Protein AF-A0A950J4T5-F1 (afdb_monomer_lite)

Secondary structure (DSSP, 8-state):
-TTS-EEEE------HHHHHHHHHTT--HHHHHHH------------HHHHHHHHHHHHHHHSS-----EEEESSS-EEEEETTEEEEPPP---TT--

Sequence (98 aa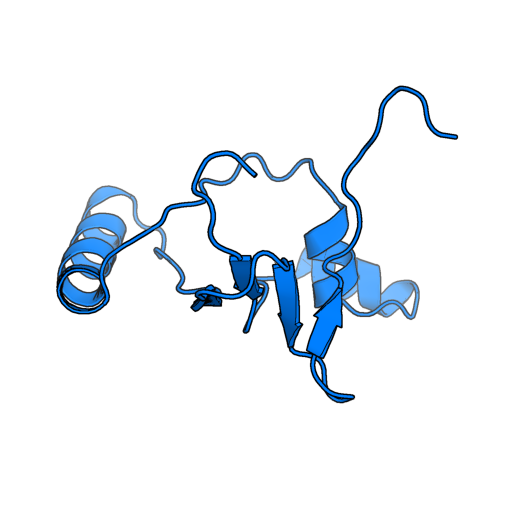):
AASGCGALVEEVPVAQSARALAESRGEDPARFAAAAGEDFELLAAIAPRAFSYLSGRFRKRFGRPLLRVGLFRREAAVAMKTAKGEEPLPAGWDHLKN

Structure (mmCIF, N/CA/C/O backbone):
data_AF-A0A950J4T5-F1
#
_entry.id   AF-A0A950J4T5-F1
#
loop_
_atom_site.group_PDB
_atom_site.id
_atom_site.type_symbol
_atom_site.label_atom_id
_atom_site.label_alt_id
_atom_site.label_comp_id
_atom_site.label_asym_id
_atom_site.label_entity_id
_atom_site.label_seq_id
_atom_site.pdbx_PDB_ins_code
_atom_site.Cartn_x
_atom_site.Cartn_y
_atom_site.Cartn_z
_atom_site.occupancy
_atom_site.B_iso_or_equiv
_atom_site.auth_seq_id
_atom_site.auth_comp_id
_atom_site.auth_asym_id
_atom_site.auth_atom_id
_atom_site.pdbx_PDB_model_num
ATOM 1 N N . ALA A 1 1 ? 16.266 -6.945 -6.056 1.00 64.75 1 ALA A N 1
ATOM 2 C CA . ALA A 1 1 ? 14.799 -7.026 -6.239 1.00 64.75 1 ALA A CA 1
ATOM 3 C C . ALA A 1 1 ? 14.477 -8.094 -7.282 1.00 64.75 1 ALA A C 1
ATOM 5 O O . ALA A 1 1 ? 15.185 -8.149 -8.279 1.00 64.75 1 ALA A O 1
ATOM 6 N N . ALA A 1 2 ? 13.451 -8.927 -7.069 1.00 83.12 2 ALA A N 1
ATOM 7 C CA . ALA A 1 2 ? 13.144 -10.073 -7.940 1.00 83.12 2 ALA A CA 1
ATOM 8 C C . ALA A 1 2 ? 12.650 -9.688 -9.352 1.00 83.12 2 ALA A C 1
ATOM 10 O O . ALA A 1 2 ? 12.935 -10.399 -10.309 1.00 83.12 2 ALA A O 1
ATOM 11 N N . SER A 1 3 ? 11.949 -8.556 -9.496 1.00 87.75 3 SER A N 1
ATOM 12 C CA . SER A 1 3 ? 11.342 -8.125 -10.771 1.00 87.75 3 SER A CA 1
ATOM 13 C C . SER A 1 3 ? 12.107 -7.013 -11.501 1.00 87.75 3 SER A C 1
ATOM 15 O O . SER A 1 3 ? 11.665 -6.565 -12.553 1.00 87.75 3 SER A O 1
ATOM 17 N N . GLY A 1 4 ? 13.222 -6.523 -10.947 1.00 92.56 4 GLY A N 1
ATOM 18 C CA . GLY A 1 4 ? 14.017 -5.448 -11.564 1.00 92.56 4 GLY A CA 1
ATOM 19 C C . GLY A 1 4 ? 13.333 -4.073 -11.656 1.00 92.56 4 GLY A C 1
ATOM 20 O O . GLY A 1 4 ? 13.851 -3.192 -12.330 1.00 92.56 4 GLY A O 1
ATOM 21 N N . CYS A 1 5 ? 12.194 -3.878 -10.989 1.00 94.50 5 CYS A N 1
ATOM 22 C CA . CYS A 1 5 ? 11.447 -2.621 -10.937 1.00 94.50 5 CYS A CA 1
ATOM 23 C C . CYS A 1 5 ? 11.305 -2.127 -9.493 1.00 94.50 5 CYS A C 1
ATOM 25 O O . CYS A 1 5 ?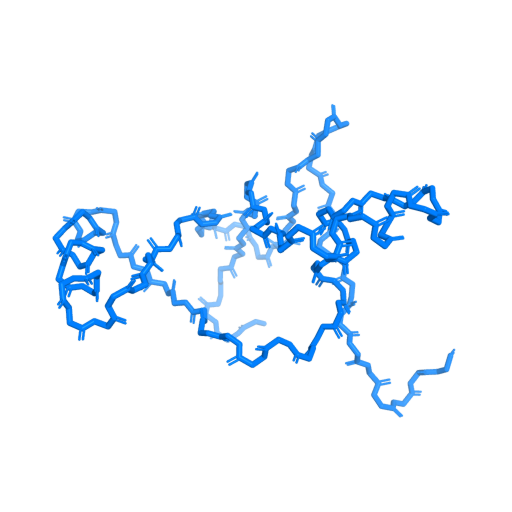 11.379 -2.920 -8.551 1.00 94.50 5 CYS A O 1
ATOM 27 N N . GLY A 1 6 ? 11.050 -0.834 -9.325 1.00 95.94 6 GLY A N 1
ATOM 28 C CA . GLY A 1 6 ? 10.619 -0.254 -8.057 1.00 95.94 6 GLY A CA 1
ATOM 29 C C . GLY A 1 6 ? 9.132 0.070 -8.060 1.00 95.94 6 GLY A C 1
ATOM 30 O O . GLY A 1 6 ? 8.394 -0.277 -8.987 1.00 95.94 6 GLY A O 1
ATOM 31 N N . ALA A 1 7 ? 8.685 0.746 -7.008 1.00 96.81 7 ALA A N 1
ATOM 32 C CA . ALA A 1 7 ? 7.287 1.114 -6.835 1.00 96.81 7 ALA A CA 1
ATOM 33 C C . ALA A 1 7 ? 7.136 2.446 -6.094 1.00 96.81 7 ALA A C 1
ATOM 35 O O . ALA A 1 7 ? 8.005 2.858 -5.320 1.00 96.81 7 ALA A O 1
ATOM 36 N N . LEU A 1 8 ? 6.027 3.125 -6.356 1.00 97.25 8 LEU A N 1
ATOM 37 C CA . LEU A 1 8 ? 5.543 4.240 -5.556 1.00 97.25 8 LEU A CA 1
ATOM 38 C C . LEU A 1 8 ? 4.249 3.802 -4.877 1.00 97.25 8 LEU A C 1
ATOM 40 O O . LEU A 1 8 ? 3.269 3.510 -5.563 1.00 97.25 8 LEU A O 1
ATOM 44 N N . VAL A 1 9 ? 4.258 3.755 -3.548 1.00 97.06 9 VAL A N 1
ATOM 45 C CA . VAL A 1 9 ? 3.057 3.595 -2.726 1.00 97.06 9 VAL A CA 1
ATOM 46 C C . VAL A 1 9 ? 2.427 4.974 -2.574 1.00 97.06 9 VAL A C 1
ATOM 48 O O . VAL A 1 9 ? 3.006 5.862 -1.955 1.00 97.06 9 VAL A O 1
ATOM 51 N N . GLU A 1 10 ? 1.274 5.178 -3.198 1.00 96.75 10 GLU A N 1
ATOM 52 C CA . GLU A 1 10 ? 0.569 6.464 -3.193 1.00 96.75 10 GLU A CA 1
ATOM 53 C C . GLU A 1 10 ? -0.396 6.582 -2.014 1.00 96.75 10 GLU A C 1
ATOM 55 O O . GLU A 1 10 ? -0.624 7.682 -1.520 1.00 96.75 10 GLU A O 1
ATOM 60 N N . GLU A 1 11 ? -0.957 5.453 -1.580 1.00 95.12 11 GLU A N 1
ATOM 61 C CA . GLU A 1 11 ? -1.928 5.382 -0.496 1.00 95.12 11 GLU A CA 1
ATOM 62 C C . GLU A 1 11 ? -1.764 4.056 0.250 1.00 95.12 11 GLU A C 1
ATOM 64 O O . GLU A 1 11 ? -1.748 2.988 -0.363 1.00 95.12 11 GLU A O 1
ATOM 69 N N . VAL A 1 12 ? -1.664 4.124 1.578 1.00 94.38 12 VAL A N 1
ATOM 70 C CA . VAL A 1 12 ? -1.683 2.950 2.457 1.00 94.38 12 VAL A CA 1
ATOM 71 C C . VAL A 1 12 ? -3.075 2.868 3.081 1.00 94.38 12 VAL A C 1
ATOM 73 O O . VAL A 1 12 ? -3.447 3.773 3.831 1.00 94.38 12 VAL A O 1
ATOM 76 N N . PRO A 1 13 ? -3.872 1.825 2.796 1.00 94.62 13 PRO A N 1
ATOM 77 C CA . PRO A 1 13 ? -5.139 1.615 3.480 1.00 94.62 13 PRO A CA 1
ATOM 78 C C . PRO A 1 13 ? -4.888 1.345 4.963 1.00 94.62 13 PRO A C 1
ATOM 80 O O . PRO A 1 13 ? -4.174 0.411 5.311 1.00 94.62 13 PRO A O 1
ATOM 83 N N . VAL A 1 14 ? -5.491 2.149 5.838 1.00 94.88 14 VAL A N 1
ATOM 84 C CA . VAL A 1 14 ? -5.332 2.009 7.292 1.00 94.88 14 VAL A CA 1
ATOM 85 C C . VAL A 1 14 ? -6.684 1.701 7.918 1.00 94.88 14 VAL A C 1
ATOM 87 O O . VAL A 1 14 ? -7.633 2.476 7.770 1.00 94.88 14 VAL A O 1
ATOM 90 N N . ALA A 1 15 ? -6.773 0.581 8.636 1.00 93.38 15 ALA A N 1
ATOM 91 C CA . ALA A 1 15 ? -7.948 0.253 9.434 1.00 93.38 15 ALA A CA 1
ATOM 92 C C . ALA A 1 15 ? -8.199 1.337 10.498 1.00 93.38 15 ALA A C 1
ATOM 94 O O . ALA A 1 15 ? -7.259 1.903 11.055 1.00 93.38 15 ALA A O 1
ATOM 95 N N . GLN A 1 16 ? -9.464 1.614 10.824 1.00 95.75 16 GLN A N 1
ATOM 96 C CA . GLN A 1 16 ? -9.812 2.676 11.777 1.00 95.75 16 GLN A CA 1
ATOM 97 C C . GLN A 1 16 ? -9.150 2.481 13.152 1.00 95.75 16 GLN A C 1
ATOM 99 O O . GLN A 1 16 ? -8.705 3.450 13.760 1.00 95.75 16 GLN A O 1
ATOM 104 N N . SER A 1 17 ? -9.042 1.237 13.622 1.00 95.06 17 SER A N 1
ATOM 105 C CA . SER A 1 17 ? -8.358 0.895 14.873 1.00 95.06 17 SER A CA 1
ATOM 106 C C . SER A 1 17 ? -6.859 1.203 14.824 1.00 95.06 17 SER A C 1
ATOM 108 O O . SER A 1 17 ? -6.336 1.819 15.748 1.00 95.06 17 SER A O 1
ATOM 110 N N . ALA A 1 18 ? -6.177 0.831 13.737 1.00 94.88 18 ALA A N 1
ATOM 111 C CA . ALA A 1 18 ? -4.759 1.129 13.532 1.00 94.88 18 ALA A CA 1
ATOM 112 C C . ALA A 1 18 ? -4.510 2.641 13.433 1.00 94.88 18 ALA A C 1
ATOM 114 O O . ALA A 1 18 ? -3.555 3.150 14.013 1.00 94.88 18 ALA A O 1
ATOM 115 N N . ARG A 1 19 ? -5.416 3.372 12.772 1.00 97.06 19 ARG A N 1
ATOM 116 C CA . ARG A 1 19 ? -5.384 4.836 12.716 1.00 97.06 19 ARG A CA 1
ATOM 117 C C . ARG A 1 19 ? -5.499 5.456 14.105 1.00 97.06 19 ARG A C 1
ATOM 119 O O . ARG A 1 19 ? -4.641 6.249 14.471 1.00 97.06 19 ARG A O 1
ATOM 126 N N . ALA A 1 20 ? -6.512 5.065 14.876 1.00 97.44 20 ALA A N 1
ATOM 127 C CA . ALA A 1 20 ? -6.716 5.581 16.227 1.00 97.44 20 ALA A CA 1
ATOM 128 C C . ALA A 1 20 ? -5.511 5.293 17.137 1.00 97.44 20 ALA A C 1
ATOM 130 O O . ALA A 1 20 ? -5.108 6.147 17.924 1.00 97.44 20 ALA A O 1
ATOM 131 N N . LEU A 1 21 ? -4.902 4.109 17.003 1.00 96.06 21 LEU A N 1
ATOM 132 C CA . LEU A 1 21 ? -3.701 3.750 17.750 1.00 96.06 21 LEU A CA 1
ATOM 133 C C . LEU A 1 21 ? -2.499 4.620 17.358 1.00 96.06 21 LEU A C 1
ATOM 135 O O . LEU A 1 21 ? -1.856 5.172 18.248 1.00 96.06 21 LEU A O 1
ATOM 139 N N . ALA A 1 22 ? -2.220 4.775 16.062 1.00 95.81 22 ALA A N 1
ATOM 140 C CA . ALA A 1 22 ? -1.131 5.622 15.579 1.00 95.81 22 ALA A CA 1
ATOM 141 C C . ALA A 1 22 ? -1.309 7.079 16.038 1.00 95.81 22 ALA A C 1
ATOM 143 O O . ALA A 1 22 ? -0.400 7.666 16.622 1.00 95.81 22 ALA A O 1
ATOM 144 N N . GLU A 1 23 ? -2.516 7.627 15.885 1.00 96.94 23 GLU A N 1
ATOM 145 C CA . GLU A 1 23 ? -2.852 8.987 16.317 1.00 96.94 23 GLU A CA 1
ATOM 146 C C . GLU A 1 23 ? -2.696 9.159 17.837 1.00 96.94 23 GLU A C 1
ATOM 148 O O . GLU A 1 23 ? -2.126 10.155 18.281 1.00 96.94 23 GLU A O 1
ATOM 153 N N . SER A 1 24 ? -3.098 8.167 18.645 1.00 97.44 24 SER A N 1
ATOM 154 C CA . SER A 1 24 ? -2.906 8.202 20.107 1.00 97.44 24 SER A CA 1
ATOM 155 C C . SER A 1 24 ? -1.435 8.220 20.542 1.00 97.44 24 SER A C 1
ATOM 157 O O . SER A 1 24 ? -1.130 8.618 21.665 1.00 97.44 24 SER A O 1
ATOM 159 N N . ARG A 1 25 ? -0.523 7.808 19.653 1.00 96.06 25 ARG A N 1
ATOM 160 C CA . ARG A 1 25 ? 0.932 7.807 19.856 1.00 96.06 25 ARG A CA 1
ATOM 161 C C . ARG A 1 25 ? 1.629 8.995 19.186 1.00 96.06 25 ARG A C 1
ATOM 163 O O . ARG A 1 25 ? 2.841 9.133 19.315 1.00 96.06 25 ARG A O 1
ATOM 170 N N . GLY A 1 26 ? 0.884 9.856 18.488 1.00 96.25 26 GLY A N 1
ATOM 171 C CA . GLY A 1 26 ? 1.449 10.954 17.699 1.00 96.25 26 GLY A CA 1
ATOM 172 C C . GLY A 1 26 ? 2.203 10.485 16.448 1.00 96.25 26 GLY A C 1
ATOM 173 O O . GLY A 1 26 ? 3.060 11.208 15.943 1.00 96.25 26 GLY A O 1
ATOM 174 N N . GLU A 1 27 ? 1.914 9.279 15.960 1.00 93.88 27 GLU A N 1
ATOM 175 C CA . GLU A 1 27 ? 2.540 8.683 14.781 1.00 93.88 27 GLU A CA 1
ATOM 176 C C . GLU A 1 27 ? 1.701 8.923 13.516 1.00 93.88 27 GLU A C 1
ATOM 178 O O . GLU A 1 27 ? 0.480 9.078 13.573 1.00 93.88 27 GLU A O 1
ATOM 183 N N . ASP A 1 28 ? 2.350 8.917 12.347 1.00 92.94 28 ASP A N 1
ATOM 184 C CA . ASP A 1 28 ? 1.643 8.947 11.064 1.00 92.94 28 ASP A CA 1
ATOM 185 C C . ASP A 1 28 ? 0.976 7.582 10.786 1.00 92.94 28 ASP A C 1
ATOM 187 O O . ASP A 1 28 ? 1.682 6.569 10.708 1.00 92.94 28 ASP A O 1
ATOM 191 N N . PRO A 1 29 ? -0.357 7.519 10.584 1.00 94.88 29 PRO A N 1
ATOM 192 C CA . PRO A 1 29 ? -1.059 6.250 10.400 1.00 94.88 29 PRO A CA 1
ATOM 193 C C . PRO A 1 29 ? -0.596 5.429 9.191 1.00 94.88 29 PRO A C 1
ATOM 195 O O . PRO A 1 29 ? -0.607 4.199 9.252 1.00 94.88 29 PRO A O 1
ATOM 198 N N . ALA A 1 30 ? -0.204 6.078 8.090 1.00 93.56 30 ALA A N 1
ATOM 199 C CA . ALA A 1 30 ? 0.223 5.378 6.880 1.00 93.56 30 ALA A CA 1
ATOM 200 C C . ALA A 1 30 ? 1.609 4.747 7.066 1.00 93.56 30 ALA A C 1
ATOM 202 O O . ALA A 1 30 ? 1.818 3.598 6.673 1.00 93.56 30 ALA A O 1
ATOM 203 N N . ARG A 1 31 ? 2.540 5.456 7.719 1.00 92.19 31 ARG A N 1
ATOM 204 C CA . ARG A 1 31 ? 3.846 4.898 8.098 1.00 92.19 31 ARG A CA 1
ATOM 205 C C . ARG A 1 31 ? 3.713 3.773 9.113 1.00 92.19 31 ARG A C 1
ATOM 207 O O . ARG A 1 31 ? 4.379 2.757 8.945 1.00 92.19 31 ARG A O 1
ATOM 214 N N . PHE A 1 32 ? 2.855 3.949 10.119 1.00 92.06 32 PHE A N 1
ATOM 215 C CA . PHE A 1 32 ? 2.581 2.927 11.127 1.00 92.06 32 PHE A CA 1
ATOM 216 C C . PHE A 1 32 ? 2.098 1.626 10.470 1.00 92.06 32 PHE A C 1
ATOM 218 O O . PHE A 1 32 ? 2.690 0.570 10.677 1.00 92.06 32 PHE A O 1
ATOM 225 N N . ALA A 1 33 ? 1.086 1.711 9.599 1.00 92.75 33 ALA A N 1
ATOM 226 C CA . ALA A 1 33 ? 0.550 0.547 8.895 1.00 92.75 33 ALA A CA 1
ATOM 227 C C . ALA A 1 33 ? 1.575 -0.100 7.946 1.00 92.75 33 ALA A C 1
ATOM 229 O O . ALA A 1 33 ? 1.686 -1.320 7.894 1.00 92.75 33 ALA A O 1
ATOM 230 N N . ALA A 1 34 ? 2.374 0.694 7.230 1.00 92.00 34 ALA A N 1
ATOM 231 C CA . ALA A 1 34 ? 3.372 0.156 6.303 1.00 92.00 34 ALA A CA 1
ATOM 232 C C . ALA A 1 34 ? 4.534 -0.593 6.985 1.00 92.00 34 ALA A C 1
ATOM 234 O O . ALA A 1 34 ? 5.244 -1.331 6.303 1.00 92.00 34 ALA A O 1
ATOM 235 N N . ALA A 1 35 ? 4.739 -0.406 8.293 1.00 89.56 35 ALA A N 1
ATOM 236 C CA . ALA A 1 35 ? 5.813 -1.041 9.059 1.00 89.56 35 ALA A CA 1
ATOM 237 C C . ALA A 1 35 ? 5.359 -2.253 9.901 1.00 89.56 35 ALA A C 1
ATOM 239 O O . ALA A 1 35 ? 6.209 -2.998 10.380 1.00 89.56 35 ALA A O 1
ATOM 240 N N . ALA A 1 36 ? 4.050 -2.462 10.093 1.00 80.75 36 ALA A N 1
ATOM 241 C CA . ALA A 1 36 ? 3.519 -3.403 11.087 1.00 80.75 36 ALA A CA 1
ATOM 242 C C . ALA A 1 36 ? 3.754 -4.892 10.753 1.00 80.75 36 ALA A C 1
ATOM 244 O O . ALA A 1 36 ? 3.968 -5.692 11.656 1.00 80.75 36 ALA A O 1
ATOM 245 N N . GLY A 1 37 ? 3.742 -5.274 9.469 1.00 78.75 37 GLY A N 1
ATOM 246 C CA . GLY A 1 37 ? 4.171 -6.599 8.985 1.00 78.75 37 GLY A CA 1
ATOM 247 C C . GLY A 1 37 ? 3.242 -7.799 9.253 1.00 78.75 37 GLY A C 1
ATOM 248 O O . GLY A 1 37 ? 3.440 -8.840 8.629 1.00 78.75 37 GLY A O 1
ATOM 249 N N . GLU A 1 38 ? 2.220 -7.674 10.106 1.00 83.69 38 GLU A N 1
ATOM 250 C CA . GLU A 1 38 ? 1.382 -8.797 10.585 1.00 83.69 38 GLU A CA 1
ATOM 251 C C . GLU A 1 38 ? -0.067 -8.803 10.050 1.00 83.69 38 GLU A C 1
ATOM 253 O O . GLU A 1 38 ? -0.938 -9.476 10.597 1.00 83.69 38 GLU A O 1
ATOM 258 N N . ASP A 1 39 ? -0.354 -8.081 8.964 1.00 84.62 39 ASP A N 1
ATOM 259 C CA . ASP A 1 39 ? -1.723 -7.972 8.429 1.00 84.62 39 ASP A CA 1
ATOM 260 C C . ASP A 1 39 ? -2.188 -9.216 7.641 1.00 84.62 39 ASP A C 1
ATOM 262 O O . ASP A 1 39 ? -3.386 -9.418 7.445 1.00 84.62 39 ASP A O 1
ATOM 266 N N . PHE A 1 40 ? -1.253 -10.050 7.162 1.00 87.12 40 PHE A N 1
ATOM 267 C CA . PHE A 1 40 ? -1.511 -11.223 6.300 1.00 87.12 40 PHE A CA 1
ATOM 268 C C . PHE A 1 40 ? -2.387 -10.932 5.060 1.00 87.12 40 PHE A C 1
ATOM 270 O O . PHE A 1 40 ? -3.049 -11.823 4.521 1.00 87.12 40 PHE A O 1
ATOM 277 N N . GLU A 1 41 ? -2.381 -9.688 4.578 1.00 92.06 41 GLU A N 1
ATOM 278 C CA . GLU A 1 41 ? -3.122 -9.270 3.387 1.00 92.06 41 GLU A CA 1
ATOM 279 C C . GLU A 1 41 ? -2.378 -9.620 2.087 1.00 92.06 41 GLU A C 1
ATOM 281 O O . GLU A 1 41 ? -1.159 -9.801 2.042 1.00 92.06 41 GLU A O 1
ATOM 286 N N . LEU A 1 42 ? -3.128 -9.692 0.985 1.00 93.81 42 LEU A N 1
ATOM 287 C CA . LEU A 1 42 ? -2.564 -9.935 -0.343 1.00 93.81 42 LEU A CA 1
ATOM 288 C C . LEU A 1 42 ? -2.071 -8.633 -0.987 1.00 93.81 42 LEU A C 1
ATOM 290 O O . LEU A 1 42 ? -2.805 -7.647 -1.054 1.00 93.81 42 LEU A O 1
ATOM 294 N N . LEU A 1 43 ? -0.880 -8.676 -1.589 1.00 94.75 43 LEU A N 1
ATOM 295 C CA . LEU A 1 43 ? -0.359 -7.628 -2.468 1.00 94.75 43 LEU A CA 1
ATOM 296 C C . LEU A 1 43 ? -0.156 -8.188 -3.881 1.00 94.75 43 LEU A C 1
ATOM 298 O O . LEU A 1 43 ? 0.459 -9.238 -4.056 1.00 94.75 43 LEU A O 1
ATOM 302 N N . ALA A 1 44 ? -0.667 -7.492 -4.899 1.00 96.06 44 ALA A N 1
ATOM 303 C CA . ALA A 1 44 ? -0.620 -7.963 -6.282 1.00 96.06 44 ALA A CA 1
ATOM 304 C C . ALA A 1 44 ? -0.288 -6.847 -7.281 1.00 96.06 44 ALA A C 1
ATOM 306 O O . ALA A 1 44 ? -0.752 -5.713 -7.157 1.00 96.06 44 ALA A O 1
ATOM 307 N N . ALA A 1 45 ? 0.465 -7.203 -8.3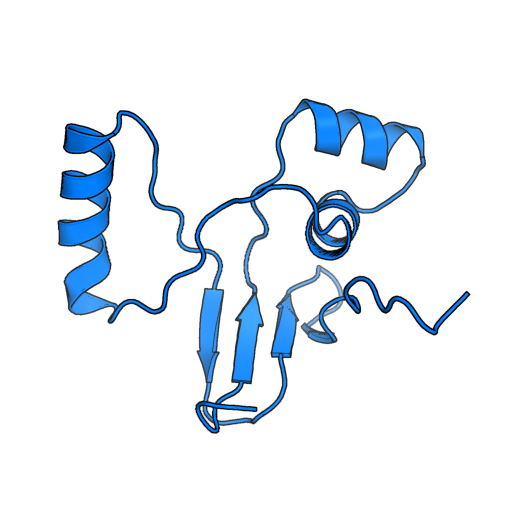23 1.00 97.06 45 ALA A N 1
ATOM 308 C CA . ALA A 1 45 ? 0.718 -6.354 -9.480 1.00 97.06 45 ALA A CA 1
ATOM 309 C C . ALA A 1 45 ? -0.339 -6.606 -10.563 1.00 97.06 45 ALA A C 1
ATOM 311 O O . ALA A 1 45 ? -0.492 -7.730 -11.038 1.00 97.06 45 ALA A O 1
ATOM 312 N N . ILE A 1 46 ? -1.070 -5.564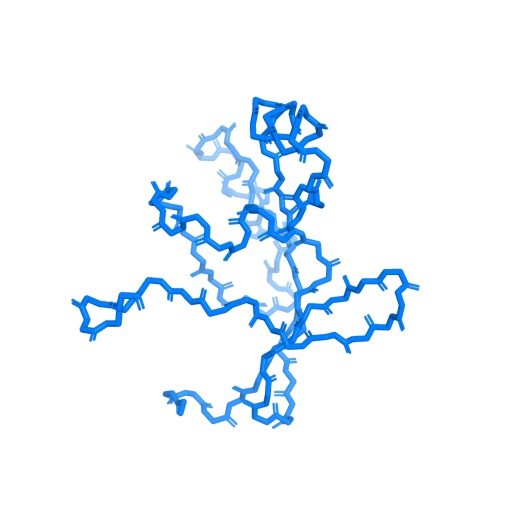 -10.967 1.00 97.88 46 ILE A N 1
ATOM 313 C CA . ILE A 1 46 ? -2.159 -5.670 -11.948 1.00 97.88 46 ILE A CA 1
ATOM 314 C C . ILE A 1 46 ? -1.995 -4.589 -13.015 1.00 97.88 46 ILE A C 1
ATOM 316 O O . ILE A 1 46 ? -1.817 -3.413 -12.704 1.00 97.88 46 ILE A O 1
ATOM 320 N N . ALA A 1 47 ? -2.094 -4.978 -14.289 1.00 97.56 47 ALA A N 1
ATOM 321 C CA . ALA A 1 47 ? -2.073 -4.027 -15.396 1.00 97.56 47 ALA A CA 1
ATOM 322 C C . ALA A 1 47 ? -3.257 -3.040 -15.289 1.00 97.56 47 ALA A C 1
ATOM 324 O O . ALA A 1 47 ? -4.388 -3.494 -15.087 1.00 97.56 47 ALA A O 1
ATOM 325 N N . PRO A 1 48 ? -3.064 -1.723 -15.516 1.00 96.62 48 PRO A N 1
ATOM 326 C CA . PRO A 1 48 ? -4.125 -0.723 -15.346 1.00 96.62 48 PRO A CA 1
ATOM 327 C C . PRO A 1 48 ? -5.419 -1.057 -16.102 1.00 96.62 48 PRO A C 1
ATOM 329 O O . PRO A 1 48 ? -6.509 -0.983 -15.539 1.00 96.62 48 PRO A O 1
ATOM 332 N N . ARG A 1 49 ? -5.293 -1.545 -17.345 1.00 97.56 49 ARG A N 1
ATOM 333 C CA . ARG A 1 49 ? -6.425 -1.964 -18.193 1.00 97.56 49 ARG A CA 1
ATOM 334 C C . ARG A 1 49 ? -7.269 -3.105 -17.610 1.00 97.56 49 ARG A C 1
ATOM 336 O O . ARG A 1 49 ? -8.427 -3.249 -17.978 1.00 97.56 49 ARG A O 1
ATOM 343 N N . ALA A 1 50 ? -6.698 -3.927 -16.728 1.00 98.12 50 ALA A N 1
ATOM 344 C CA . ALA A 1 50 ? -7.375 -5.067 -16.114 1.00 98.12 50 ALA A CA 1
ATOM 345 C C . ALA A 1 50 ? -7.944 -4.744 -14.723 1.00 98.12 50 ALA A C 1
ATOM 347 O O . ALA A 1 50 ? -8.811 -5.471 -14.237 1.00 98.12 50 ALA A O 1
ATOM 348 N N . PHE A 1 51 ? -7.482 -3.666 -14.080 1.00 97.81 51 PHE A N 1
ATOM 349 C CA . PHE A 1 51 ? -7.793 -3.391 -12.679 1.00 97.81 51 PHE A CA 1
ATOM 350 C C . PHE A 1 51 ? -9.290 -3.191 -12.430 1.00 97.81 51 PHE A C 1
ATOM 352 O O . PHE A 1 51 ? -9.836 -3.818 -11.530 1.00 97.81 51 PHE A O 1
ATOM 359 N N . SER A 1 52 ? -9.970 -2.380 -13.250 1.00 97.06 52 SER A N 1
ATOM 360 C CA . SER A 1 52 ? -11.410 -2.107 -13.088 1.00 97.06 52 SER A CA 1
ATOM 361 C C . SER A 1 52 ? -12.259 -3.383 -13.168 1.00 97.06 52 SER A C 1
ATOM 363 O O . SER A 1 52 ? -13.129 -3.623 -12.329 1.00 97.06 52 SER A O 1
ATOM 365 N N . TYR A 1 53 ? -11.959 -4.253 -14.136 1.00 98.06 53 TYR A N 1
ATOM 366 C CA . TYR A 1 53 ? -12.641 -5.536 -14.277 1.00 98.06 53 TYR A CA 1
ATOM 367 C C . TYR A 1 53 ? -12.378 -6.456 -13.074 1.00 98.06 53 TYR A C 1
ATOM 369 O O . TYR A 1 53 ? -13.313 -7.013 -12.490 1.00 98.06 53 TYR A O 1
ATOM 377 N N . LEU A 1 54 ? -11.109 -6.601 -12.679 1.00 98.19 54 LEU A N 1
ATOM 378 C CA . LEU A 1 54 ? -10.711 -7.495 -11.593 1.00 98.19 54 LEU A CA 1
ATOM 379 C C . LEU A 1 54 ? -11.224 -7.024 -10.233 1.00 98.19 54 LEU A C 1
ATOM 381 O O . LEU A 1 54 ? -11.724 -7.850 -9.475 1.00 98.19 54 LEU A O 1
ATOM 385 N N . SER A 1 55 ? -11.177 -5.726 -9.931 1.00 97.75 55 SER A N 1
ATOM 386 C CA . SER A 1 55 ? -11.663 -5.188 -8.657 1.00 97.75 55 SER A CA 1
ATOM 387 C C . SER A 1 55 ? -13.172 -5.389 -8.493 1.00 97.75 55 SER A C 1
ATOM 389 O O . SER A 1 55 ? -13.629 -5.812 -7.429 1.00 97.75 55 SER A O 1
ATOM 391 N N . GLY A 1 56 ? -13.950 -5.205 -9.567 1.00 98.25 56 GLY A N 1
ATOM 392 C CA . GLY A 1 56 ? -15.384 -5.494 -9.575 1.00 98.25 56 GLY A CA 1
ATOM 393 C C . GLY A 1 56 ? -15.691 -6.976 -9.342 1.00 98.25 56 GLY A C 1
ATOM 394 O O . GLY A 1 56 ? -16.569 -7.317 -8.546 1.00 98.25 56 GLY A O 1
ATOM 395 N N . ARG A 1 57 ? -14.952 -7.879 -9.999 1.00 98.19 57 ARG A N 1
ATOM 396 C CA . ARG A 1 57 ? -15.088 -9.335 -9.806 1.00 98.19 57 ARG A CA 1
ATOM 397 C C . ARG A 1 57 ? -14.667 -9.771 -8.403 1.00 98.19 57 ARG A C 1
ATOM 399 O O . ARG A 1 57 ? -15.370 -10.573 -7.795 1.00 98.19 57 ARG A O 1
ATOM 406 N N . PHE A 1 58 ? -13.565 -9.229 -7.892 1.00 98.06 58 PHE A N 1
ATOM 407 C CA . PHE A 1 58 ? -13.049 -9.508 -6.555 1.00 98.06 58 PHE A CA 1
ATOM 408 C C . PHE A 1 58 ? -14.080 -9.121 -5.492 1.00 98.06 58 PHE A C 1
ATOM 410 O O . PHE A 1 58 ? -14.477 -9.963 -4.688 1.00 98.06 58 PHE A O 1
ATOM 417 N N . ARG A 1 59 ? -14.631 -7.902 -5.575 1.00 98.06 59 ARG A N 1
ATOM 418 C CA . ARG A 1 59 ? -15.692 -7.445 -4.668 1.00 98.06 59 ARG A CA 1
ATOM 419 C C . ARG A 1 59 ? -16.928 -8.339 -4.718 1.00 98.06 59 ARG A C 1
ATOM 421 O O . ARG A 1 59 ? -17.443 -8.706 -3.669 1.00 98.06 59 ARG A O 1
ATOM 428 N N . LYS A 1 60 ? -17.388 -8.727 -5.913 1.00 98.38 60 LYS A N 1
ATOM 429 C CA . LYS A 1 60 ? -18.537 -9.640 -6.063 1.00 98.38 60 LYS A CA 1
ATOM 430 C C . LYS A 1 60 ? -18.277 -11.022 -5.455 1.00 98.38 60 LYS A C 1
ATOM 432 O O . LYS A 1 60 ? -19.199 -11.621 -4.917 1.00 98.38 60 LYS A O 1
ATOM 437 N N . ARG A 1 61 ? -17.050 -11.542 -5.561 1.00 98.19 61 ARG A N 1
ATOM 438 C CA . ARG A 1 61 ? -16.698 -12.894 -5.103 1.00 98.19 61 ARG A CA 1
ATOM 439 C C . ARG A 1 61 ? -16.431 -12.975 -3.601 1.00 98.19 61 ARG A C 1
ATOM 441 O O . ARG A 1 61 ? -16.799 -13.978 -2.995 1.00 98.19 61 ARG A O 1
ATOM 448 N N . PHE A 1 62 ? -15.759 -11.969 -3.047 1.00 97.25 62 PHE A N 1
ATOM 449 C CA . PHE A 1 62 ? -15.215 -11.997 -1.686 1.00 97.25 62 PHE A CA 1
ATOM 450 C C . PHE A 1 62 ? -15.886 -11.003 -0.734 1.00 97.25 62 PHE A C 1
ATOM 452 O O . PHE A 1 62 ? -15.585 -11.008 0.453 1.00 97.25 62 PHE A O 1
ATOM 459 N N . GLY A 1 63 ? -16.752 -10.115 -1.231 1.00 97.50 63 GLY A N 1
ATOM 460 C CA . GLY A 1 63 ? -17.403 -9.089 -0.411 1.00 97.50 63 GLY A CA 1
ATOM 461 C C . GLY A 1 63 ? -16.461 -7.991 0.103 1.00 97.50 63 GLY A C 1
ATOM 462 O O . GLY A 1 63 ? -16.901 -7.111 0.834 1.00 97.50 63 GLY A O 1
ATOM 463 N N . ARG A 1 64 ? -15.181 -8.007 -0.293 1.00 95.25 64 ARG A N 1
ATOM 464 C CA . ARG A 1 64 ? -14.142 -7.050 0.123 1.00 95.25 64 ARG A CA 1
ATOM 465 C C . ARG A 1 64 ? -13.596 -6.282 -1.088 1.00 95.25 64 ARG A C 1
ATOM 467 O O . ARG A 1 64 ? -13.593 -6.831 -2.191 1.00 95.25 64 ARG A O 1
ATOM 474 N N . PRO A 1 65 ? -13.163 -5.020 -0.934 1.00 95.94 65 PRO A N 1
ATOM 475 C CA . PRO A 1 65 ? -12.564 -4.273 -2.033 1.00 95.94 65 PRO A CA 1
ATOM 476 C C . PRO A 1 65 ? -11.157 -4.790 -2.362 1.00 95.94 65 PRO A C 1
ATOM 478 O O . PRO A 1 65 ? -10.420 -5.214 -1.479 1.00 95.94 65 PRO A O 1
ATOM 481 N N . LEU A 1 66 ? -10.777 -4.696 -3.636 1.00 97.31 66 LEU A N 1
ATOM 482 C CA . LEU A 1 66 ? -9.383 -4.767 -4.071 1.00 97.31 66 LEU A CA 1
ATOM 483 C C . LEU A 1 66 ? -8.891 -3.331 -4.266 1.00 97.31 66 LEU A C 1
ATOM 485 O O . LEU A 1 66 ? -9.393 -2.631 -5.149 1.00 97.31 66 LEU A O 1
ATOM 489 N N . LEU A 1 67 ? -7.967 -2.884 -3.419 1.00 97.06 67 LEU A N 1
ATOM 490 C CA . LEU A 1 67 ? -7.542 -1.486 -3.351 1.00 97.06 67 LEU A CA 1
ATOM 491 C C . LEU A 1 67 ? -6.309 -1.243 -4.226 1.00 97.06 67 LEU A C 1
ATOM 493 O O . LEU A 1 67 ? -5.364 -2.031 -4.229 1.00 97.06 67 LEU A O 1
ATOM 497 N N . ARG A 1 68 ? -6.313 -0.137 -4.975 1.00 97.31 68 ARG A N 1
ATOM 498 C CA . ARG A 1 68 ? -5.116 0.357 -5.661 1.00 97.31 68 ARG A CA 1
ATOM 499 C C . ARG A 1 68 ? -4.317 1.174 -4.655 1.00 97.31 68 ARG A C 1
ATOM 501 O O . ARG A 1 68 ? -4.807 2.196 -4.202 1.00 97.31 68 ARG A O 1
ATOM 508 N N . VAL A 1 69 ? -3.096 0.742 -4.369 1.00 97.19 69 VAL A N 1
ATOM 509 C CA . VAL A 1 69 ? -2.218 1.386 -3.372 1.00 97.19 69 VAL A CA 1
ATOM 510 C C . VAL A 1 69 ? -1.041 2.138 -3.996 1.00 97.19 69 VAL A C 1
ATOM 512 O O . VAL A 1 69 ? -0.295 2.825 -3.306 1.00 97.19 69 VAL A O 1
ATOM 515 N N . GLY A 1 70 ? -0.847 2.023 -5.312 1.00 97.44 70 GLY A N 1
ATOM 516 C CA . GLY A 1 70 ? 0.278 2.655 -5.988 1.00 97.44 70 GLY A CA 1
ATOM 517 C C . GLY A 1 70 ? 0.522 2.149 -7.403 1.00 97.44 70 GLY A C 1
ATOM 518 O O . GLY A 1 70 ? -0.396 1.677 -8.085 1.00 97.44 70 GLY A O 1
ATOM 519 N N . LEU A 1 71 ? 1.775 2.261 -7.841 1.00 97.56 71 LEU A N 1
ATOM 520 C CA . LEU A 1 71 ? 2.229 1.883 -9.179 1.00 97.56 71 LEU A CA 1
ATOM 521 C C . LEU A 1 71 ? 3.675 1.374 -9.183 1.00 97.56 71 LEU A C 1
ATOM 523 O O . LEU A 1 71 ? 4.481 1.739 -8.330 1.00 97.56 71 LEU A O 1
ATOM 527 N N . PHE A 1 72 ? 4.005 0.557 -10.183 1.00 97.06 72 PHE A N 1
ATOM 528 C CA . PHE A 1 72 ? 5.382 0.155 -10.474 1.00 97.06 72 PHE A CA 1
ATOM 529 C C . PHE A 1 72 ? 6.069 1.171 -11.381 1.00 97.06 72 PHE A C 1
ATOM 531 O O . PHE A 1 72 ? 5.431 1.788 -12.235 1.00 97.06 72 PHE A O 1
ATOM 538 N N . ARG A 1 73 ? 7.384 1.303 -11.218 1.00 95.06 73 ARG A N 1
ATOM 539 C CA . ARG A 1 73 ? 8.231 2.241 -11.959 1.00 95.06 73 ARG A CA 1
ATOM 540 C C . ARG A 1 73 ? 9.575 1.621 -12.317 1.00 95.06 73 ARG A C 1
ATOM 542 O O . ARG A 1 73 ? 9.952 0.570 -11.796 1.00 95.06 73 ARG A O 1
ATOM 549 N N . ARG A 1 74 ? 10.267 2.251 -13.265 1.00 93.69 74 ARG A N 1
ATOM 550 C CA . ARG A 1 74 ? 11.513 1.724 -13.834 1.00 93.69 74 ARG A CA 1
ATOM 551 C C . ARG A 1 74 ? 12.669 1.808 -12.841 1.00 93.69 74 ARG A C 1
ATOM 553 O O . ARG A 1 74 ? 13.505 0.912 -12.814 1.00 93.69 74 ARG A O 1
ATOM 560 N N . GLU A 1 75 ? 12.723 2.866 -12.042 1.00 90.69 75 GLU A N 1
ATOM 561 C CA . GLU A 1 75 ? 13.719 3.043 -10.990 1.00 90.69 75 GLU A CA 1
ATOM 562 C C . GLU A 1 75 ? 13.559 1.929 -9.958 1.00 90.69 75 GLU A C 1
ATOM 564 O O . GLU A 1 75 ? 12.449 1.673 -9.511 1.00 90.69 75 GLU A O 1
ATOM 569 N N . ALA A 1 76 ? 14.652 1.280 -9.547 1.00 82.50 76 ALA A N 1
ATOM 570 C CA . ALA A 1 76 ? 14.605 0.107 -8.665 1.00 82.50 76 ALA A CA 1
ATOM 571 C C . ALA A 1 76 ? 14.199 0.413 -7.205 1.00 82.50 76 ALA A C 1
ATOM 573 O O . ALA A 1 76 ? 14.145 -0.497 -6.378 1.00 82.50 76 ALA A O 1
ATOM 574 N N . ALA A 1 77 ? 13.932 1.678 -6.872 1.00 91.62 77 ALA A N 1
ATOM 575 C CA . ALA A 1 77 ? 13.605 2.113 -5.521 1.00 91.62 77 ALA A CA 1
ATOM 576 C C . ALA A 1 77 ? 12.110 1.953 -5.206 1.00 91.62 77 ALA A C 1
ATOM 578 O O . ALA A 1 77 ? 11.234 2.247 -6.026 1.00 91.62 77 ALA A O 1
ATOM 579 N N . VAL A 1 78 ? 11.821 1.526 -3.977 1.00 94.69 78 VAL A N 1
ATOM 580 C CA . VAL A 1 78 ? 10.468 1.526 -3.419 1.00 94.69 78 VAL A CA 1
ATOM 581 C C . VAL A 1 78 ? 10.346 2.701 -2.460 1.00 94.69 78 VAL A C 1
ATOM 583 O O . VAL A 1 78 ? 11.120 2.821 -1.512 1.00 94.69 78 VAL A O 1
ATOM 586 N N . ALA A 1 79 ? 9.379 3.571 -2.719 1.00 95.94 79 ALA A N 1
ATOM 587 C CA . ALA A 1 79 ? 9.107 4.731 -1.882 1.00 95.94 79 ALA A CA 1
ATOM 588 C C . ALA A 1 79 ? 7.603 4.932 -1.695 1.00 95.94 79 ALA A C 1
ATOM 590 O O . ALA A 1 79 ? 6.787 4.370 -2.428 1.00 95.94 79 ALA A O 1
ATOM 591 N N . MET A 1 80 ? 7.260 5.719 -0.686 1.00 96.00 80 MET A N 1
ATOM 592 C CA . MET A 1 80 ? 5.914 6.128 -0.329 1.00 96.00 80 MET A CA 1
ATOM 593 C C . MET A 1 80 ? 5.755 7.626 -0.579 1.00 96.00 80 MET A C 1
ATOM 595 O O . MET A 1 80 ? 6.663 8.413 -0.310 1.00 96.00 80 MET A O 1
ATOM 599 N N . LYS A 1 81 ? 4.588 8.027 -1.077 1.00 94.88 81 LYS A N 1
ATOM 600 C CA . LYS A 1 81 ? 4.200 9.428 -1.202 1.00 94.88 81 LYS A CA 1
ATOM 601 C C . LYS A 1 81 ? 3.760 9.967 0.160 1.00 94.88 81 LYS A C 1
ATOM 603 O O . LYS A 1 81 ? 2.856 9.419 0.783 1.00 94.88 81 LYS A O 1
ATOM 608 N N . THR A 1 82 ? 4.365 11.064 0.594 1.00 91.69 82 THR A N 1
ATOM 609 C CA . THR A 1 82 ? 4.026 11.798 1.818 1.00 91.69 82 THR A CA 1
ATOM 610 C C . THR A 1 82 ? 3.684 13.251 1.478 1.00 91.69 82 THR A C 1
ATOM 612 O O . THR A 1 82 ? 3.860 13.709 0.345 1.00 91.69 82 THR A O 1
ATOM 615 N N . ALA A 1 83 ? 3.214 14.018 2.466 1.00 88.75 83 ALA A N 1
ATOM 616 C CA . ALA A 1 83 ? 3.006 15.460 2.305 1.00 88.75 83 ALA A CA 1
ATOM 617 C C . ALA A 1 83 ? 4.311 16.232 2.012 1.00 88.75 83 ALA A C 1
ATOM 619 O O . ALA A 1 83 ? 4.258 17.346 1.497 1.00 88.75 83 ALA A O 1
ATOM 620 N N . LYS A 1 84 ? 5.476 15.651 2.334 1.00 90.19 84 LYS A N 1
ATOM 621 C CA . LYS A 1 84 ? 6.804 16.252 2.132 1.00 90.19 84 LYS A CA 1
ATOM 622 C C . LYS A 1 84 ? 7.461 15.836 0.811 1.00 90.19 84 LYS A C 1
ATOM 624 O O . LYS A 1 84 ? 8.527 16.349 0.486 1.00 90.19 84 LYS A O 1
ATOM 629 N N . GLY A 1 85 ? 6.838 14.932 0.054 1.00 93.00 85 GLY A N 1
ATOM 630 C CA . GLY A 1 85 ? 7.380 14.377 -1.183 1.00 93.00 85 GLY A CA 1
ATOM 631 C C . GLY A 1 85 ? 7.444 12.855 -1.140 1.00 93.00 85 GLY A C 1
ATOM 632 O O . GLY A 1 85 ? 6.666 12.210 -0.445 1.00 93.00 85 GLY A O 1
ATOM 633 N N . GLU A 1 86 ? 8.346 12.266 -1.915 1.00 94.94 86 GLU A N 1
ATOM 634 C CA . GLU A 1 86 ? 8.577 10.823 -1.874 1.00 94.94 86 GLU A CA 1
ATOM 635 C C . GLU A 1 86 ? 9.649 10.475 -0.846 1.00 94.94 86 GLU A C 1
ATOM 637 O O . GLU A 1 86 ? 10.738 11.047 -0.850 1.00 94.94 86 GLU A O 1
ATOM 642 N N . GLU A 1 87 ? 9.356 9.502 0.007 1.00 95.00 87 GLU A N 1
ATOM 643 C CA . GLU A 1 87 ? 10.275 9.013 1.030 1.00 95.00 87 GLU A CA 1
ATOM 644 C C . GLU A 1 87 ? 10.459 7.498 0.895 1.00 95.00 87 GLU A C 1
ATOM 646 O O . GLU A 1 87 ? 9.522 6.812 0.482 1.00 95.00 87 GLU A O 1
ATOM 651 N N . PRO A 1 88 ? 11.628 6.933 1.247 1.00 94.75 88 PRO A N 1
ATOM 652 C CA . PRO A 1 88 ? 11.813 5.485 1.255 1.00 94.75 88 PRO A CA 1
ATOM 653 C C . PRO A 1 88 ? 10.724 4.780 2.069 1.00 94.75 88 PRO A C 1
ATOM 655 O O . PRO A 1 88 ? 10.341 5.247 3.146 1.00 94.75 88 PRO A O 1
ATOM 658 N N . LEU A 1 89 ? 10.229 3.650 1.555 1.00 92.38 89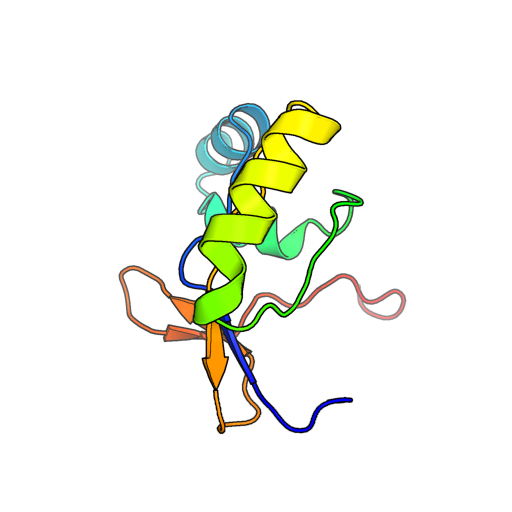 LEU A N 1
ATOM 659 C CA . LEU A 1 89 ? 9.260 2.836 2.286 1.00 92.38 89 LEU A CA 1
ATOM 660 C C . LEU A 1 89 ? 9.887 2.369 3.617 1.00 92.38 89 LEU A C 1
ATOM 662 O O . LEU A 1 89 ? 11.070 2.007 3.609 1.00 92.38 89 LEU A O 1
ATOM 666 N N . PRO A 1 90 ? 9.144 2.371 4.743 1.00 91.19 90 PRO A N 1
ATOM 667 C CA . PRO A 1 90 ? 9.647 1.845 6.007 1.00 91.19 90 PRO A CA 1
ATOM 668 C C . PRO A 1 90 ? 10.220 0.435 5.850 1.00 91.19 90 PRO A C 1
ATOM 670 O O . PRO A 1 90 ? 9.699 -0.381 5.086 1.00 91.19 90 PRO A O 1
ATOM 673 N N . ALA A 1 91 ? 11.309 0.157 6.566 1.00 87.19 91 ALA A N 1
ATOM 674 C CA . ALA A 1 91 ? 11.855 -1.189 6.617 1.00 87.19 91 ALA A CA 1
ATOM 675 C C . ALA A 1 91 ? 10.850 -2.124 7.303 1.00 87.19 91 ALA A C 1
ATOM 677 O O . ALA A 1 91 ? 10.210 -1.742 8.281 1.00 87.19 91 ALA A O 1
ATOM 678 N N . GLY A 1 92 ? 10.727 -3.341 6.778 1.00 86.00 92 GLY A N 1
ATOM 679 C CA . GLY A 1 92 ? 9.979 -4.400 7.443 1.00 86.00 92 GLY A CA 1
ATOM 680 C C . GLY A 1 92 ? 10.771 -5.026 8.590 1.00 86.00 92 GLY A C 1
ATOM 681 O O . GLY A 1 92 ? 11.933 -4.688 8.829 1.00 86.00 92 GLY A O 1
ATOM 682 N N . TRP A 1 93 ? 10.133 -5.982 9.259 1.00 86.38 93 TRP A N 1
ATOM 683 C CA . TRP A 1 93 ? 10.757 -6.795 10.295 1.00 86.38 93 TRP A CA 1
ATOM 684 C C . TRP A 1 93 ? 11.985 -7.559 9.772 1.00 86.38 93 TRP A C 1
ATOM 686 O O . TRP A 1 93 ? 11.954 -8.159 8.695 1.00 86.38 93 TRP A O 1
ATOM 696 N N . ASP A 1 94 ? 13.056 -7.559 10.564 1.00 88.50 94 ASP A N 1
ATOM 697 C CA . ASP A 1 94 ? 14.300 -8.281 10.311 1.00 88.50 94 ASP A CA 1
ATOM 698 C C . ASP A 1 94 ? 14.670 -9.037 11.591 1.00 88.50 94 ASP A C 1
ATOM 700 O O . ASP A 1 94 ? 15.032 -8.427 12.592 1.00 88.50 94 ASP A O 1
ATOM 704 N N . HIS A 1 95 ? 14.575 -10.370 11.564 1.00 86.19 95 HIS A N 1
ATOM 705 C CA . HIS A 1 95 ? 14.787 -11.225 12.741 1.00 86.19 95 HIS A CA 1
ATOM 706 C C . HIS A 1 95 ? 16.161 -11.067 13.409 1.00 86.19 95 HIS A C 1
ATOM 708 O O . HIS A 1 95 ? 16.346 -11.549 14.524 1.00 86.19 95 HIS A O 1
ATOM 714 N N . LEU A 1 96 ? 17.131 -10.466 12.719 1.00 91.75 96 LEU A N 1
ATOM 715 C CA . LEU A 1 96 ? 18.507 -10.325 13.188 1.00 91.75 96 LEU A CA 1
ATOM 716 C C . LEU A 1 96 ? 18.858 -8.885 13.581 1.00 91.75 96 LEU A C 1
ATOM 718 O O . LEU A 1 96 ? 20.010 -8.621 13.930 1.00 91.75 96 LEU A O 1
ATOM 722 N N . LYS A 1 97 ? 17.900 -7.953 13.516 1.00 78.56 97 LYS A N 1
ATOM 723 C CA . LYS A 1 97 ? 18.084 -6.567 13.955 1.00 78.56 97 LYS A CA 1
ATOM 724 C C . LYS A 1 97 ? 17.210 -6.287 15.172 1.00 78.56 97 LYS A C 1
ATOM 726 O O . LYS A 1 97 ? 16.004 -6.498 15.122 1.00 78.56 97 LYS A O 1
ATOM 731 N N . ASN A 1 98 ? 17.855 -5.792 16.229 1.00 51.09 98 ASN A N 1
ATOM 732 C CA . ASN A 1 98 ? 17.219 -5.273 17.440 1.00 51.09 98 ASN A CA 1
ATOM 733 C C . ASN A 1 98 ? 17.195 -3.747 17.396 1.00 51.09 98 ASN A C 1
ATOM 735 O O . ASN A 1 98 ? 18.260 -3.172 17.065 1.00 51.09 98 ASN A O 1
#

Radius of gyration: 15.06 Å; chains: 1; bounding box: 37×29×38 Å

pLDDT: mean 93.01, std 6.88, range [51.09, 98.38]

Foldseek 3Di:
DVPQWEWEFAAADADPVLVVVCVVVVHDSRLSRLAVQPPPDDDDDDDPVCQVVVQVVCCVVPVDGDDDGTDIGNPRFYWYQDPVGTDGRDDYDDPPD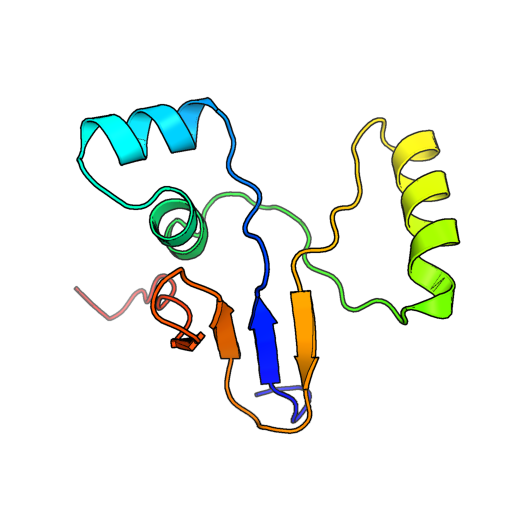D